Protein AF-A0A1E3B5V4-F1 (afdb_monomer_lite)

pLDDT: mean 70.89, std 19.22, range [33.47, 93.31]

Secondary structure (DSSP, 8-state):
-PPPSEEEEEEEGGGHHHHHHHGGG-TT--EEEEEEEE-SS---HHHHHHHHHHHHHH-TT----EEEETTEEEE--PPPTT--SS----S---S--------------------------------------

Organism: Aspergillus cristatus (NCBI:txid573508)

Structure (mmCIF, N/CA/C/O backbone):
data_AF-A0A1E3B5V4-F1
#
_entry.id   AF-A0A1E3B5V4-F1
#
loop_
_atom_site.group_PDB
_atom_site.id
_atom_site.type_symbol
_atom_site.label_atom_id
_atom_site.label_alt_id
_atom_site.label_comp_id
_atom_site.label_asym_id
_atom_site.label_entity_id
_atom_site.label_seq_id
_atom_site.pdbx_PDB_ins_code
_atom_site.Cartn_x
_atom_site.Cartn_y
_atom_site.Cartn_z
_atom_site.occupancy
_atom_site.B_iso_or_equiv
_atom_site.auth_seq_id
_atom_site.auth_comp_id
_atom_site.auth_asym_id
_atom_site.auth_atom_id
_atom_site.pdbx_PDB_model_num
ATOM 1 N N . MET A 1 1 ? -21.228 -15.851 1.431 1.00 53.47 1 MET A N 1
ATOM 2 C CA . MET A 1 1 ? -20.040 -16.122 0.590 1.00 53.47 1 MET A CA 1
ATOM 3 C C . MET A 1 1 ? -18.805 -15.706 1.380 1.00 53.47 1 MET A C 1
ATOM 5 O O . MET A 1 1 ? -18.907 -14.700 2.075 1.00 53.47 1 MET A O 1
ATOM 9 N N . PRO A 1 2 ? -17.699 -16.468 1.361 1.00 68.69 2 PRO A N 1
ATOM 10 C CA . PRO A 1 2 ? -16.477 -16.079 2.061 1.00 68.69 2 PRO A CA 1
ATOM 11 C C . PRO A 1 2 ? -15.918 -14.792 1.447 1.00 68.69 2 PRO A C 1
ATOM 13 O O . PRO A 1 2 ? -15.828 -14.679 0.226 1.00 68.69 2 PRO A O 1
ATOM 16 N N . GLN A 1 3 ? -15.586 -13.817 2.291 1.00 74.50 3 GLN A N 1
ATOM 17 C CA . GLN A 1 3 ? -14.963 -12.575 1.848 1.00 74.50 3 GLN A CA 1
ATOM 18 C C . GLN A 1 3 ? -13.436 -12.708 1.899 1.00 74.50 3 GLN A C 1
ATOM 20 O O . GLN A 1 3 ? -12.914 -13.232 2.889 1.00 74.50 3 GLN A O 1
ATOM 25 N N . PRO A 1 4 ? -12.709 -12.265 0.860 1.00 78.12 4 PRO A N 1
ATOM 26 C CA . PRO A 1 4 ? -11.256 -12.336 0.852 1.00 78.12 4 PRO A CA 1
ATOM 27 C C . PRO A 1 4 ? -10.679 -11.374 1.896 1.00 78.12 4 PRO A C 1
ATOM 29 O O . PRO A 1 4 ? -10.976 -10.183 1.891 1.00 78.12 4 PRO A O 1
ATOM 32 N N . ARG A 1 5 ? -9.839 -11.901 2.792 1.00 89.88 5 ARG A N 1
ATOM 33 C CA . ARG A 1 5 ? -9.075 -11.097 3.764 1.00 89.8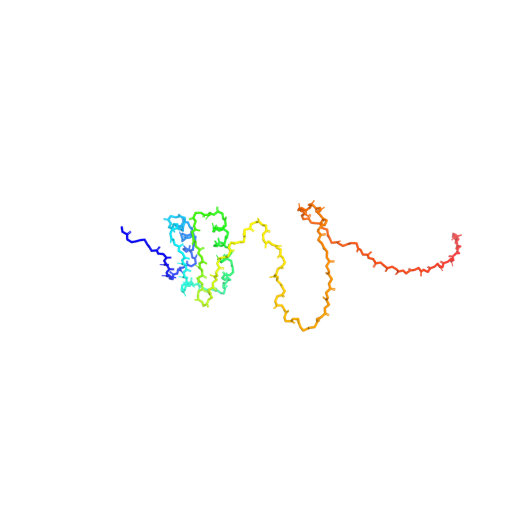8 5 ARG A CA 1
ATOM 34 C C . ARG A 1 5 ? -7.691 -10.724 3.241 1.00 89.88 5 ARG A C 1
ATOM 36 O O . ARG A 1 5 ? -7.068 -9.807 3.763 1.00 89.88 5 ARG A O 1
ATOM 43 N N . GLU A 1 6 ? -7.228 -11.419 2.210 1.00 93.25 6 GLU A N 1
ATOM 44 C CA . GLU A 1 6 ? -5.895 -11.273 1.638 1.00 93.25 6 GLU A CA 1
ATOM 45 C C . GLU A 1 6 ? -6.016 -11.221 0.115 1.00 93.25 6 GLU A C 1
ATOM 47 O O . GLU A 1 6 ? -6.693 -12.057 -0.489 1.00 93.25 6 GLU A O 1
ATOM 52 N N . LEU A 1 7 ? -5.374 -10.232 -0.504 1.00 91.75 7 LEU A N 1
ATOM 53 C CA . LEU A 1 7 ? -5.364 -10.039 -1.950 1.00 91.75 7 LEU A CA 1
ATOM 54 C C . LEU A 1 7 ? -3.921 -9.929 -2.426 1.00 91.75 7 LEU A C 1
ATOM 56 O O . LEU A 1 7 ? -3.216 -8.992 -2.065 1.00 91.75 7 LEU A O 1
ATOM 60 N N . SER A 1 8 ? -3.499 -10.873 -3.264 1.00 93.00 8 SER A N 1
ATOM 61 C CA . SER A 1 8 ? -2.228 -10.803 -3.984 1.00 93.00 8 SER A CA 1
ATOM 62 C C . SER A 1 8 ? -2.490 -10.676 -5.479 1.00 93.00 8 SER A C 1
ATOM 64 O O . SER A 1 8 ? -3.182 -11.521 -6.046 1.00 93.00 8 SER A O 1
ATOM 66 N N . MET A 1 9 ? -1.944 -9.650 -6.129 1.00 92.50 9 MET A N 1
ATOM 67 C CA . MET A 1 9 ? -2.121 -9.455 -7.571 1.00 92.50 9 MET A CA 1
ATOM 68 C C . MET A 1 9 ? -0.946 -8.725 -8.221 1.00 92.50 9 MET A C 1
ATOM 70 O O . MET A 1 9 ? -0.221 -7.978 -7.572 1.00 92.50 9 MET A O 1
ATOM 74 N N . GLY A 1 10 ? -0.781 -8.930 -9.526 1.00 92.19 10 GLY A N 1
ATOM 75 C CA . GLY A 1 10 ? 0.002 -8.032 -10.371 1.00 92.19 10 GLY A CA 1
ATOM 76 C C . GLY A 1 10 ? -0.904 -6.955 -10.962 1.00 92.19 10 GLY A C 1
ATOM 77 O O . GLY A 1 10 ? -2.069 -7.231 -11.252 1.00 92.19 10 GLY A O 1
ATOM 78 N N . ILE A 1 11 ? -0.384 -5.745 -11.145 1.00 90.56 11 ILE A N 1
ATOM 79 C CA . ILE A 1 11 ? -1.147 -4.618 -11.694 1.00 90.56 11 ILE A CA 1
ATOM 80 C C . ILE A 1 11 ? -0.298 -3.813 -12.683 1.00 90.56 11 ILE A C 1
ATOM 82 O O . ILE A 1 11 ? 0.925 -3.745 -12.562 1.00 90.56 11 ILE A O 1
ATOM 86 N N . ASP A 1 12 ? -0.926 -3.222 -13.697 1.00 88.88 12 ASP A N 1
ATOM 87 C CA . ASP A 1 12 ? -0.286 -2.188 -14.514 1.00 88.88 12 ASP A CA 1
ATOM 88 C C . ASP A 1 12 ? -0.345 -0.864 -13.745 1.00 88.88 12 ASP A C 1
ATOM 90 O O . ASP A 1 12 ? -1.347 -0.560 -13.097 1.00 88.88 12 ASP A O 1
ATOM 94 N N . LYS A 1 13 ? 0.706 -0.048 -13.826 1.00 84.62 13 LYS A N 1
ATOM 95 C CA . LYS A 1 13 ? 0.715 1.287 -13.216 1.00 84.62 13 LYS A CA 1
ATOM 96 C C . LYS A 1 13 ? -0.535 2.095 -13.576 1.00 84.62 13 LYS A C 1
ATOM 98 O O . LYS A 1 13 ? -1.103 2.776 -12.724 1.00 84.62 13 LYS A O 1
ATOM 103 N N . ARG A 1 14 ? -0.976 2.009 -14.835 1.00 86.44 14 ARG A N 1
ATOM 104 C CA . ARG A 1 14 ? -2.149 2.745 -15.328 1.00 86.44 14 ARG A CA 1
ATOM 105 C C . ARG A 1 14 ? -3.416 2.382 -14.567 1.00 86.44 14 ARG A C 1
ATOM 107 O O . ARG A 1 14 ? -4.270 3.242 -14.403 1.00 86.44 14 ARG A O 1
ATOM 114 N N . ASP A 1 15 ? -3.493 1.164 -14.042 1.00 89.62 15 ASP A N 1
ATOM 115 C CA . ASP A 1 15 ? -4.673 0.652 -13.354 1.00 89.62 15 ASP A CA 1
ATOM 116 C C . ASP A 1 15 ? -4.614 0.819 -11.831 1.00 89.62 15 ASP A C 1
ATOM 118 O O . ASP A 1 15 ? -5.585 0.511 -11.139 1.00 89.62 15 ASP A O 1
ATOM 122 N N . TRP A 1 16 ? -3.511 1.352 -11.291 1.00 88.00 16 TRP A N 1
ATOM 123 C CA . TRP A 1 16 ? -3.345 1.574 -9.852 1.00 88.00 16 TRP A CA 1
ATOM 124 C C . TRP A 1 16 ? -4.504 2.366 -9.246 1.00 88.00 16 TRP A C 1
ATOM 126 O O . TRP A 1 16 ? -5.074 1.980 -8.227 1.00 88.00 16 TRP A O 1
ATOM 136 N N . HIS A 1 17 ? -4.901 3.447 -9.914 1.00 87.75 17 HIS A N 1
ATOM 137 C CA . HIS A 1 17 ? -5.985 4.302 -9.447 1.00 87.75 17 HIS A CA 1
ATOM 138 C C . HIS A 1 17 ? -7.329 3.556 -9.364 1.00 87.75 17 HIS A C 1
ATOM 140 O O . HIS A 1 17 ? -8.096 3.800 -8.435 1.00 87.75 17 HIS A O 1
ATOM 146 N N . PHE A 1 18 ? -7.599 2.598 -10.259 1.00 91.44 18 PHE A N 1
ATOM 147 C CA . PHE A 1 18 ? -8.807 1.772 -10.182 1.00 91.44 18 PHE A CA 1
ATOM 148 C C . PHE A 1 18 ? -8.788 0.853 -8.963 1.00 91.44 18 PHE A C 1
ATOM 150 O O . PHE A 1 18 ? -9.827 0.646 -8.336 1.00 91.44 18 PHE A O 1
ATOM 157 N N . LEU A 1 19 ? -7.622 0.303 -8.610 1.00 89.56 19 LEU A N 1
ATOM 158 C CA . LEU A 1 19 ? -7.475 -0.473 -7.380 1.00 89.56 19 LEU A CA 1
ATOM 159 C C . LEU A 1 19 ? -7.749 0.408 -6.158 1.00 89.56 19 LEU A C 1
ATOM 161 O O . LEU A 1 19 ? -8.535 0.015 -5.299 1.00 89.56 19 LEU A O 1
ATOM 165 N N . MET A 1 20 ? -7.179 1.616 -6.117 1.00 88.94 20 MET A N 1
ATOM 166 C CA . MET A 1 20 ? -7.397 2.561 -5.016 1.00 88.94 20 MET A CA 1
ATOM 167 C C . MET A 1 20 ? -8.873 2.921 -4.841 1.00 88.94 20 MET A C 1
ATOM 169 O O . MET A 1 20 ? -9.389 2.893 -3.730 1.00 88.94 20 MET A O 1
ATOM 173 N N . GLN A 1 21 ? -9.575 3.184 -5.945 1.00 90.44 21 GLN A N 1
ATOM 174 C CA . GLN A 1 21 ? -11.013 3.460 -5.934 1.00 90.44 21 GLN A CA 1
ATOM 175 C C . GLN A 1 21 ? -11.848 2.261 -5.470 1.00 90.44 21 GLN A C 1
ATOM 177 O O . GLN A 1 21 ? -12.958 2.441 -4.978 1.00 90.44 21 GLN A O 1
ATOM 182 N N . ARG A 1 22 ? -11.344 1.031 -5.633 1.00 89.06 22 ARG A N 1
ATOM 183 C CA . ARG A 1 22 ? -12.066 -0.195 -5.270 1.00 89.06 22 ARG A CA 1
ATOM 184 C C . ARG A 1 22 ? -11.846 -0.648 -3.834 1.00 89.06 22 ARG A C 1
ATOM 186 O O . ARG A 1 22 ? -12.735 -1.291 -3.285 1.00 89.06 22 ARG A O 1
ATOM 193 N N . LEU A 1 23 ? -10.705 -0.318 -3.235 1.00 88.56 23 LEU A N 1
ATOM 194 C CA . LEU A 1 23 ? -10.386 -0.666 -1.848 1.00 88.56 23 LEU A CA 1
ATOM 195 C C . LEU A 1 23 ? -11.479 -0.291 -0.827 1.00 88.56 23 LEU A C 1
ATOM 197 O O . LEU A 1 23 ? -11.801 -1.161 -0.017 1.00 88.56 23 LEU A O 1
ATOM 201 N N . PRO A 1 24 ? -12.122 0.896 -0.880 1.00 88.25 24 PRO A N 1
ATOM 202 C CA . PRO A 1 24 ? -13.222 1.212 0.038 1.00 88.25 24 PRO A CA 1
ATOM 203 C C . PRO A 1 24 ? -14.390 0.220 -0.002 1.00 88.25 24 PRO A C 1
ATOM 205 O O . PRO A 1 24 ? -15.074 0.020 0.995 1.00 88.25 24 PRO A O 1
ATOM 208 N N . TYR A 1 25 ? -14.617 -0.443 -1.137 1.00 89.50 25 TYR A N 1
ATOM 209 C CA . TYR A 1 25 ? -15.704 -1.412 -1.289 1.00 89.50 25 TYR A CA 1
ATOM 210 C C . TYR A 1 25 ? -15.350 -2.812 -0.762 1.00 89.50 25 TYR A C 1
ATOM 212 O O . TYR A 1 25 ? -16.175 -3.723 -0.842 1.00 89.50 25 TYR A O 1
ATOM 220 N N . ILE A 1 26 ? -14.137 -3.005 -0.231 1.00 89.75 26 ILE A N 1
ATOM 221 C CA . ILE A 1 26 ? -13.665 -4.270 0.347 1.00 89.75 26 ILE A CA 1
ATOM 222 C C . ILE A 1 26 ? -13.093 -4.011 1.758 1.00 89.75 26 ILE A C 1
ATOM 224 O O . ILE A 1 26 ? -11.916 -4.275 2.011 1.00 89.75 26 ILE A O 1
ATOM 228 N N . PRO A 1 27 ? -13.907 -3.526 2.715 1.00 87.81 27 PRO A N 1
ATOM 229 C CA . PRO A 1 27 ? -13.425 -3.085 4.034 1.00 87.81 27 PRO A CA 1
ATOM 230 C C . PRO A 1 27 ? -12.812 -4.217 4.877 1.00 87.81 27 PRO A C 1
ATOM 232 O O . PRO A 1 27 ? -12.031 -3.982 5.797 1.00 87.81 27 PRO A O 1
ATOM 235 N N . HIS A 1 28 ? -13.135 -5.471 4.551 1.00 90.00 28 HIS A N 1
ATOM 236 C CA . HIS A 1 28 ? -12.642 -6.657 5.252 1.00 90.00 28 HIS A CA 1
ATOM 237 C C . HIS A 1 28 ? -11.235 -7.099 4.820 1.00 90.00 28 HIS A C 1
ATOM 239 O O . HIS A 1 28 ? -10.700 -8.063 5.381 1.00 90.00 28 HIS A O 1
ATOM 245 N N . LEU A 1 29 ? -10.643 -6.434 3.823 1.00 91.88 29 LEU A N 1
ATOM 246 C CA . LEU A 1 29 ? -9.300 -6.737 3.347 1.00 91.88 29 LEU A CA 1
ATOM 247 C C . LEU A 1 29 ? -8.262 -6.327 4.403 1.00 91.88 29 LEU A C 1
ATOM 249 O O . LEU A 1 29 ? -8.174 -5.168 4.791 1.00 91.88 29 LEU A O 1
ATOM 253 N N . ARG A 1 30 ? -7.461 -7.293 4.860 1.00 91.75 30 ARG A N 1
ATOM 254 C CA . ARG A 1 30 ? -6.429 -7.121 5.896 1.00 91.75 30 ARG A CA 1
ATOM 255 C C . ARG A 1 30 ? -5.020 -7.062 5.322 1.00 91.75 30 ARG A C 1
ATOM 257 O O . ARG A 1 30 ? -4.161 -6.412 5.912 1.00 91.75 30 ARG A O 1
ATOM 264 N N . ALA A 1 31 ? -4.777 -7.732 4.198 1.00 92.62 31 ALA A N 1
ATOM 265 C CA . ALA A 1 31 ? -3.479 -7.736 3.537 1.00 92.62 31 ALA A CA 1
ATOM 266 C C . ALA A 1 31 ? -3.622 -7.515 2.029 1.00 92.62 31 ALA A C 1
ATOM 268 O O . ALA A 1 31 ? -4.386 -8.213 1.357 1.00 92.62 31 ALA A O 1
ATOM 269 N N . LEU A 1 32 ? -2.845 -6.574 1.502 1.00 92.94 32 LEU A N 1
ATOM 270 C CA . LEU A 1 32 ? -2.719 -6.301 0.076 1.00 92.94 32 LEU A CA 1
ATOM 271 C C . LEU A 1 32 ? -1.275 -6.559 -0.339 1.00 92.94 32 LEU A C 1
ATOM 273 O O . LEU A 1 32 ? -0.366 -5.995 0.250 1.00 92.94 32 LEU A O 1
ATOM 277 N N . ASN A 1 33 ? -1.045 -7.379 -1.356 1.00 93.31 33 ASN A N 1
ATOM 278 C CA . ASN A 1 33 ? 0.286 -7.649 -1.882 1.00 93.31 33 ASN A CA 1
ATOM 279 C C . ASN A 1 33 ? 0.315 -7.458 -3.399 1.00 93.31 33 ASN A C 1
ATOM 281 O O . ASN A 1 33 ? -0.347 -8.165 -4.159 1.00 93.31 33 ASN A O 1
ATOM 285 N N . ILE A 1 34 ? 1.121 -6.508 -3.845 1.00 91.94 34 ILE A N 1
ATOM 286 C CA . ILE A 1 34 ? 1.311 -6.187 -5.249 1.00 91.94 34 ILE A CA 1
ATOM 287 C C . ILE A 1 34 ? 2.572 -6.897 -5.727 1.00 91.94 34 ILE A C 1
ATOM 289 O O . ILE A 1 34 ? 3.686 -6.411 -5.535 1.00 91.94 34 ILE A O 1
ATOM 293 N N . THR A 1 35 ? 2.407 -8.072 -6.331 1.00 91.38 35 THR A N 1
ATOM 294 C CA . THR A 1 35 ? 3.530 -8.963 -6.673 1.00 91.38 35 THR A CA 1
ATOM 295 C C . THR A 1 35 ? 4.409 -8.384 -7.776 1.00 91.38 35 THR A C 1
ATOM 297 O O . THR A 1 35 ? 5.635 -8.495 -7.734 1.00 91.38 35 THR A O 1
ATOM 300 N N . ASN A 1 36 ? 3.786 -7.734 -8.757 1.00 87.81 36 ASN A N 1
ATOM 301 C CA . ASN A 1 36 ? 4.465 -7.085 -9.862 1.00 87.81 36 ASN A CA 1
ATOM 302 C C . ASN A 1 36 ? 3.701 -5.833 -10.297 1.00 87.81 36 ASN A C 1
ATOM 304 O O . ASN A 1 36 ? 2.471 -5.828 -10.342 1.00 87.81 36 ASN A O 1
ATOM 308 N N . ILE A 1 37 ? 4.459 -4.801 -10.654 1.00 86.38 37 ILE A N 1
ATOM 309 C CA . ILE A 1 37 ? 3.939 -3.577 -11.258 1.00 86.38 37 ILE A CA 1
ATOM 310 C C . ILE A 1 37 ? 4.600 -3.465 -12.619 1.00 86.38 37 ILE A C 1
ATOM 312 O O . ILE A 1 37 ? 5.814 -3.241 -12.687 1.00 86.38 37 ILE A O 1
ATOM 316 N N . ASN A 1 38 ? 3.814 -3.711 -13.669 1.00 82.25 38 ASN A N 1
ATOM 317 C CA . ASN A 1 38 ? 4.286 -3.643 -15.048 1.00 82.25 38 ASN A CA 1
ATOM 318 C C . ASN A 1 38 ? 4.547 -2.183 -15.402 1.00 82.25 38 ASN A C 1
ATOM 320 O O . ASN A 1 38 ? 3.625 -1.369 -15.420 1.00 82.25 38 ASN A O 1
ATOM 324 N N . GLU A 1 39 ? 5.809 -1.858 -15.668 1.00 71.31 39 GLU A N 1
ATOM 325 C CA . GLU A 1 39 ? 6.223 -0.482 -15.895 1.00 71.31 39 GLU A CA 1
ATOM 326 C C . GLU A 1 39 ? 7.392 -0.386 -16.869 1.00 71.31 39 GLU A C 1
ATOM 328 O O . GLU A 1 39 ? 8.242 -1.274 -16.925 1.00 71.31 39 GLU A O 1
ATOM 333 N N . SER A 1 40 ? 7.425 0.695 -17.654 1.00 64.88 40 SER A N 1
ATOM 334 C CA . SER A 1 40 ? 8.410 0.869 -18.725 1.00 64.88 40 SER A CA 1
ATOM 335 C C . SER A 1 40 ? 9.697 1.588 -18.297 1.00 64.88 40 SER A C 1
ATOM 337 O O . SER A 1 40 ? 10.661 1.550 -19.061 1.00 64.88 40 SER A O 1
ATOM 339 N N . ARG A 1 41 ? 9.764 2.223 -17.110 1.00 64.81 41 ARG A N 1
ATOM 340 C CA . ARG A 1 41 ? 10.965 2.916 -16.580 1.00 64.81 41 ARG A CA 1
ATOM 341 C C . ARG A 1 41 ? 11.018 2.924 -15.047 1.00 64.81 41 ARG A C 1
ATOM 343 O O . ARG A 1 41 ? 9.999 2.704 -14.406 1.00 64.81 41 ARG A O 1
ATOM 350 N N . TYR A 1 42 ? 12.216 3.172 -14.495 1.00 64.06 42 TYR A N 1
ATOM 351 C CA . TYR A 1 42 ? 12.492 3.340 -13.060 1.00 64.06 42 TYR A CA 1
ATOM 352 C C . TYR A 1 42 ? 11.409 4.172 -12.386 1.00 64.06 42 TYR A C 1
ATOM 354 O O . TYR A 1 42 ? 11.208 5.334 -12.730 1.00 64.06 42 TYR A O 1
ATOM 362 N N . TYR A 1 43 ? 10.730 3.552 -11.439 1.00 71.50 43 TYR A N 1
ATOM 363 C CA . TYR A 1 43 ? 9.616 4.153 -10.748 1.00 71.50 43 TYR A CA 1
ATOM 364 C C . TYR A 1 43 ? 9.768 3.967 -9.261 1.00 71.50 43 TYR A C 1
ATOM 366 O O . TYR A 1 43 ? 10.287 2.944 -8.794 1.00 71.50 43 TYR A O 1
ATOM 374 N N . ASP A 1 44 ? 9.325 4.986 -8.545 1.00 78.50 44 ASP A N 1
ATOM 375 C CA . ASP A 1 44 ? 9.415 5.023 -7.112 1.00 78.50 44 ASP A CA 1
ATOM 376 C C . ASP A 1 44 ? 8.167 4.389 -6.495 1.00 78.50 44 ASP A C 1
ATOM 378 O O . ASP A 1 44 ? 7.074 4.950 -6.505 1.00 78.50 44 ASP A O 1
ATOM 382 N N . PHE A 1 45 ? 8.334 3.194 -5.925 1.00 80.81 45 PHE A N 1
ATOM 383 C CA . PHE A 1 45 ? 7.270 2.533 -5.160 1.00 80.81 45 PHE A CA 1
ATOM 384 C C . PHE A 1 45 ? 6.850 3.343 -3.934 1.00 80.81 45 PHE A C 1
ATOM 386 O O . PHE A 1 45 ? 5.769 3.099 -3.402 1.00 80.81 45 PHE A O 1
ATOM 393 N N . THR A 1 46 ? 7.678 4.296 -3.501 1.00 83.19 46 THR A N 1
ATOM 394 C CA . THR A 1 46 ? 7.370 5.203 -2.397 1.00 83.19 46 THR A CA 1
ATOM 395 C C . THR A 1 46 ? 6.129 6.035 -2.704 1.00 83.19 46 THR A C 1
ATOM 397 O O . THR A 1 46 ? 5.250 6.102 -1.854 1.00 83.19 46 THR A O 1
ATOM 400 N N . GLU A 1 47 ? 5.972 6.548 -3.930 1.00 83.94 47 GLU A N 1
ATOM 401 C CA . GLU A 1 47 ? 4.785 7.329 -4.316 1.00 83.94 47 GLU A CA 1
ATOM 402 C C . GLU A 1 47 ? 3.489 6.505 -4.208 1.00 83.94 47 GLU A C 1
ATOM 404 O O . GLU A 1 47 ? 2.474 6.985 -3.709 1.00 83.94 47 GLU A O 1
ATOM 409 N N . LEU A 1 48 ? 3.512 5.230 -4.622 1.00 83.56 48 LEU A N 1
ATOM 410 C CA . LEU A 1 48 ? 2.339 4.350 -4.495 1.00 83.56 48 LEU A CA 1
ATOM 411 C C . LEU A 1 48 ? 2.024 4.017 -3.047 1.00 83.56 48 LEU A C 1
ATOM 413 O O . LEU A 1 48 ? 0.853 3.950 -2.673 1.00 83.56 48 LEU A O 1
ATOM 417 N N . MET A 1 49 ? 3.067 3.783 -2.249 1.00 84.62 49 MET A N 1
ATOM 418 C CA . MET A 1 49 ? 2.909 3.556 -0.820 1.00 84.62 49 MET A CA 1
ATOM 419 C C . MET A 1 49 ? 2.299 4.784 -0.154 1.00 84.62 49 MET A C 1
ATOM 421 O O . MET A 1 49 ? 1.369 4.621 0.626 1.00 84.62 49 MET A O 1
ATOM 425 N N . GLN A 1 50 ? 2.755 5.991 -0.498 1.00 85.81 50 GLN A N 1
ATOM 426 C CA . GLN A 1 50 ? 2.188 7.236 0.020 1.00 85.81 50 GLN A CA 1
ATOM 427 C C . GLN A 1 50 ? 0.711 7.366 -0.340 1.00 85.81 50 GLN A C 1
ATOM 429 O O . GLN A 1 50 ? -0.105 7.510 0.561 1.00 85.81 50 GLN A O 1
ATOM 434 N N . HIS A 1 51 ? 0.339 7.178 -1.610 1.00 87.44 51 HIS A N 1
ATOM 435 C CA . HIS A 1 51 ? -1.073 7.211 -1.999 1.00 87.44 51 HIS A CA 1
ATOM 436 C C . HIS A 1 51 ? -1.921 6.195 -1.227 1.00 87.44 51 HIS A C 1
ATOM 438 O O . HIS A 1 51 ? -3.055 6.487 -0.851 1.00 87.44 51 HIS A O 1
ATOM 444 N N . LEU A 1 52 ? -1.393 4.991 -0.992 1.00 87.50 52 LEU A N 1
ATOM 445 C CA . LEU A 1 52 ? -2.095 3.968 -0.226 1.00 87.50 52 LEU A CA 1
ATOM 446 C C . LEU A 1 52 ? -2.258 4.363 1.239 1.00 87.50 52 LEU A C 1
ATOM 448 O O . LEU A 1 52 ? -3.351 4.213 1.776 1.00 87.50 52 LEU A O 1
ATOM 452 N N . VAL A 1 53 ? -1.205 4.888 1.861 1.00 85.69 53 VAL A N 1
ATOM 453 C CA . VAL A 1 53 ? -1.247 5.391 3.238 1.00 85.69 53 VAL A CA 1
ATOM 454 C C . VAL A 1 53 ? -2.250 6.536 3.362 1.00 85.69 53 VAL A C 1
ATOM 456 O O . VAL A 1 53 ? -3.072 6.502 4.274 1.00 85.69 53 VAL A O 1
ATOM 459 N N . ASP A 1 54 ? -2.258 7.486 2.425 1.00 88.06 54 ASP A N 1
ATOM 460 C CA . ASP A 1 54 ? -3.224 8.590 2.399 1.00 88.06 54 ASP A CA 1
ATOM 461 C C . ASP A 1 54 ? -4.660 8.059 2.306 1.00 88.06 54 ASP A C 1
ATOM 463 O O . ASP A 1 54 ? -5.541 8.471 3.061 1.00 88.06 54 ASP A O 1
ATOM 467 N N . LEU A 1 55 ? -4.892 7.082 1.424 1.00 88.25 55 LEU A N 1
ATOM 468 C CA . LEU A 1 55 ? -6.195 6.447 1.251 1.00 88.25 55 LEU A CA 1
ATOM 469 C C . LEU A 1 55 ? -6.685 5.772 2.541 1.00 88.25 55 LEU A C 1
ATOM 471 O O . LEU A 1 55 ? -7.842 5.949 2.918 1.00 88.25 55 LEU A O 1
ATOM 475 N N . ILE A 1 56 ? -5.819 5.000 3.204 1.00 86.69 56 ILE A N 1
ATOM 476 C CA . ILE A 1 56 ? -6.150 4.306 4.458 1.00 86.69 56 ILE A CA 1
ATOM 477 C C . ILE A 1 56 ? -6.397 5.320 5.579 1.00 86.69 56 ILE A C 1
ATOM 479 O O . ILE A 1 56 ? -7.358 5.184 6.326 1.00 86.69 56 ILE A O 1
ATOM 483 N N . THR A 1 57 ? -5.575 6.369 5.659 1.00 85.69 57 THR A N 1
ATOM 484 C CA . THR A 1 57 ? -5.680 7.407 6.698 1.00 85.69 57 THR A CA 1
ATOM 485 C C . THR A 1 57 ? -7.002 8.169 6.604 1.00 85.69 57 THR A C 1
ATOM 487 O O . THR A 1 57 ? -7.606 8.500 7.621 1.00 85.69 57 THR A O 1
ATOM 490 N N . ILE A 1 58 ? -7.478 8.440 5.385 1.00 87.56 58 ILE A N 1
ATOM 491 C CA . ILE A 1 58 ? -8.737 9.163 5.155 1.00 87.56 58 ILE A CA 1
ATOM 492 C C . ILE A 1 58 ? -9.960 8.242 5.325 1.00 87.56 58 ILE A C 1
ATOM 494 O O . ILE A 1 58 ? -11.060 8.727 5.595 1.00 87.56 58 ILE A O 1
ATOM 498 N N . MET A 1 59 ? -9.797 6.923 5.185 1.00 84.00 59 MET A N 1
ATOM 499 C CA . MET A 1 59 ? -10.892 5.952 5.270 1.00 84.00 59 MET A CA 1
ATOM 500 C C . MET A 1 59 ? -10.685 4.951 6.410 1.00 84.00 59 MET A C 1
ATOM 502 O O . MET A 1 59 ? -10.242 3.825 6.167 1.00 84.00 59 MET A O 1
ATOM 506 N N . PRO A 1 60 ? -11.112 5.303 7.637 1.00 76.25 60 PRO A N 1
ATOM 507 C CA . PRO A 1 60 ? -10.938 4.444 8.810 1.00 76.25 60 PRO A CA 1
ATOM 508 C C . PRO A 1 60 ? -11.737 3.131 8.731 1.00 76.25 60 PRO A C 1
ATOM 510 O O . PRO A 1 60 ? -11.529 2.221 9.526 1.00 76.25 60 PRO A O 1
ATOM 513 N N . GLU A 1 61 ? -12.668 3.004 7.782 1.00 83.81 61 GLU A N 1
ATOM 514 C CA . GLU A 1 61 ? -13.435 1.771 7.576 1.00 83.81 61 GLU A CA 1
ATOM 515 C C . GLU A 1 61 ? -12.607 0.647 6.930 1.00 83.81 61 GLU A C 1
ATOM 517 O O . GLU A 1 61 ? -12.984 -0.527 7.001 1.00 83.81 61 GLU A O 1
ATOM 522 N N . ILE A 1 62 ? -11.474 0.983 6.305 1.00 84.69 62 ILE A N 1
ATOM 523 C CA . ILE A 1 62 ? -10.577 0.008 5.690 1.00 84.69 62 ILE A CA 1
ATOM 524 C C . ILE A 1 62 ? -9.675 -0.594 6.770 1.00 84.69 62 ILE A C 1
ATOM 526 O O . ILE A 1 62 ? -8.832 0.085 7.340 1.00 84.69 62 ILE A O 1
ATOM 530 N N . GLN A 1 63 ? -9.772 -1.905 6.996 1.00 85.19 63 GLN A N 1
ATOM 531 C CA . GLN A 1 63 ? -8.976 -2.605 8.020 1.00 85.19 63 GLN A CA 1
ATOM 532 C C . GLN A 1 63 ? -7.615 -3.107 7.512 1.00 85.19 63 GLN A C 1
ATOM 534 O O . GLN A 1 63 ? -7.101 -4.136 7.973 1.00 85.19 63 GLN A O 1
ATOM 539 N N . LEU A 1 64 ? -7.039 -2.428 6.524 1.00 89.38 64 LEU A N 1
ATOM 540 C CA . LEU A 1 64 ? -5.811 -2.868 5.877 1.00 89.38 64 LEU A CA 1
ATOM 541 C C . LEU A 1 64 ? -4.651 -2.755 6.872 1.00 89.38 64 LEU A C 1
ATOM 543 O O . LEU A 1 64 ? -4.351 -1.684 7.375 1.00 89.38 64 LEU A O 1
ATOM 547 N N . THR A 1 65 ? -4.019 -3.884 7.188 1.00 90.31 65 THR A N 1
ATOM 548 C CA . THR A 1 65 ? -2.960 -3.974 8.208 1.00 90.31 65 THR A CA 1
ATOM 549 C C . THR A 1 65 ? -1.590 -4.214 7.579 1.00 90.31 65 THR A C 1
ATOM 551 O O . THR A 1 65 ? -0.569 -3.803 8.124 1.00 90.31 65 THR A O 1
ATOM 554 N N . TYR A 1 66 ? -1.556 -4.881 6.423 1.00 91.88 66 TYR A N 1
ATOM 555 C CA . TYR A 1 66 ? -0.321 -5.245 5.736 1.00 91.88 66 TYR A CA 1
ATOM 556 C C . TYR A 1 66 ? -0.360 -4.855 4.266 1.00 91.88 66 TYR A C 1
ATOM 558 O O . TYR A 1 66 ? -1.351 -5.088 3.569 1.00 91.88 66 TYR A O 1
ATOM 566 N N . VAL A 1 67 ? 0.761 -4.321 3.790 1.00 91.19 67 VAL A N 1
ATOM 567 C CA . VAL A 1 67 ? 0.950 -3.928 2.397 1.00 91.19 67 VAL A CA 1
ATOM 568 C C . VAL A 1 67 ? 2.279 -4.466 1.892 1.00 91.19 67 VAL A C 1
ATOM 570 O O . VAL A 1 67 ? 3.344 -4.070 2.356 1.00 91.19 67 VAL A O 1
ATOM 573 N N . GLY A 1 68 ? 2.222 -5.360 0.916 1.00 90.88 68 GLY A N 1
ATOM 574 C CA . GLY A 1 68 ? 3.358 -5.812 0.129 1.00 90.88 68 GLY A CA 1
ATOM 575 C C . GLY A 1 68 ? 3.415 -5.082 -1.206 1.00 90.88 68 GLY A C 1
ATOM 576 O O . GLY A 1 68 ? 2.411 -4.998 -1.908 1.00 90.88 68 GLY A O 1
ATOM 577 N N . ILE A 1 69 ? 4.591 -4.593 -1.590 1.00 88.19 69 ILE A N 1
ATOM 578 C CA . ILE A 1 69 ? 4.884 -4.167 -2.960 1.00 88.19 69 ILE A CA 1
ATOM 579 C C . ILE A 1 69 ? 6.205 -4.806 -3.391 1.00 88.19 69 ILE A C 1
ATOM 581 O O . ILE A 1 69 ? 7.282 -4.530 -2.852 1.00 88.19 69 ILE A O 1
ATOM 585 N N . ARG A 1 70 ? 6.128 -5.664 -4.411 1.00 86.31 70 ARG A N 1
ATOM 586 C CA . ARG A 1 70 ? 7.229 -6.471 -4.949 1.00 86.31 70 ARG A CA 1
ATOM 587 C C . ARG A 1 70 ? 7.905 -7.320 -3.867 1.00 86.31 70 ARG A C 1
ATOM 589 O O . ARG A 1 70 ? 7.391 -8.361 -3.485 1.00 86.31 70 ARG A O 1
ATOM 596 N N . LYS A 1 71 ? 9.092 -6.899 -3.417 1.00 85.69 71 LYS A N 1
ATOM 597 C CA . LYS A 1 71 ? 9.925 -7.606 -2.428 1.00 85.69 71 LYS A CA 1
ATOM 598 C C . LYS A 1 71 ? 9.890 -6.952 -1.046 1.00 85.69 71 LYS A C 1
ATOM 600 O O . LYS A 1 71 ? 10.611 -7.397 -0.159 1.00 85.69 71 LYS A O 1
ATOM 605 N N . LYS A 1 72 ? 9.127 -5.870 -0.882 1.00 87.44 72 LYS A N 1
ATOM 606 C CA . LYS A 1 72 ? 9.011 -5.137 0.378 1.00 87.44 72 LYS A CA 1
ATOM 607 C C . LYS A 1 72 ? 7.618 -5.348 0.952 1.00 87.44 72 LYS A C 1
ATOM 609 O O . LYS A 1 72 ? 6.645 -5.313 0.205 1.00 87.44 72 LYS A O 1
ATOM 614 N N . CYS A 1 73 ? 7.545 -5.533 2.262 1.00 89.69 73 CYS A N 1
ATOM 615 C CA . CYS A 1 73 ? 6.299 -5.641 3.006 1.00 89.69 73 CYS A CA 1
ATOM 616 C C . CYS A 1 73 ? 6.335 -4.664 4.173 1.00 89.69 73 CYS A C 1
ATOM 618 O O . CYS A 1 73 ? 7.361 -4.518 4.835 1.00 89.69 73 CYS A O 1
ATOM 620 N N . TYR A 1 74 ? 5.204 -4.022 4.406 1.00 88.69 74 TYR A N 1
ATOM 621 C CA . TYR A 1 74 ? 5.010 -2.987 5.399 1.00 88.69 74 TYR A CA 1
ATOM 622 C C . TYR A 1 74 ? 3.803 -3.345 6.253 1.00 88.69 74 TYR A C 1
ATOM 624 O O . TYR A 1 74 ? 2.819 -3.902 5.757 1.00 88.69 74 TYR A O 1
ATOM 632 N N . GLN A 1 75 ? 3.891 -3.019 7.536 1.00 89.88 75 GLN A N 1
ATOM 633 C CA . GLN A 1 75 ? 2.773 -3.084 8.459 1.00 89.88 75 GLN A CA 1
ATOM 634 C C . GLN A 1 75 ? 2.296 -1.663 8.731 1.00 89.88 75 GLN A C 1
ATOM 636 O O . GLN A 1 75 ? 3.106 -0.776 8.996 1.00 89.88 75 GLN A O 1
ATOM 641 N N . ILE A 1 76 ? 0.987 -1.463 8.657 1.00 87.81 76 ILE A N 1
ATOM 642 C CA . ILE A 1 76 ? 0.344 -0.221 9.065 1.00 87.81 76 ILE A CA 1
ATOM 643 C C . ILE A 1 76 ? 0.120 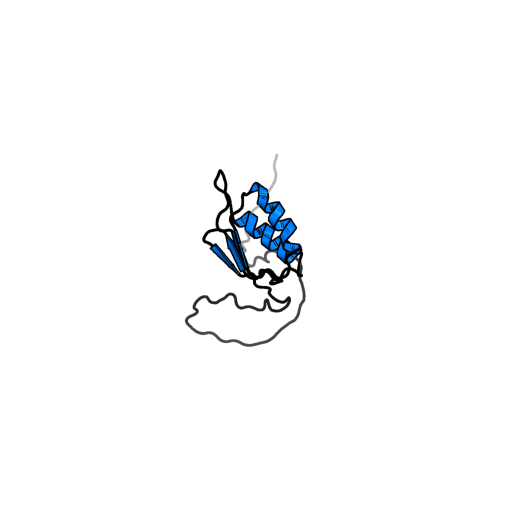-0.320 10.570 1.00 87.81 76 ILE A C 1
ATOM 645 O O . ILE A 1 76 ? -0.465 -1.292 11.056 1.00 87.81 76 ILE A O 1
ATOM 649 N N . VAL A 1 77 ? 0.643 0.659 11.299 1.00 84.62 77 VAL A N 1
ATOM 650 C CA . VAL A 1 77 ? 0.527 0.755 12.753 1.00 84.62 77 VAL A CA 1
ATOM 651 C C . VAL A 1 77 ? -0.220 2.044 13.055 1.00 84.62 77 VAL A C 1
ATOM 653 O O . VAL A 1 77 ? 0.258 3.127 12.729 1.00 84.62 77 VAL A O 1
ATOM 656 N N . GLU A 1 78 ? -1.404 1.917 13.642 1.00 77.00 78 GLU A N 1
ATOM 657 C CA . GLU A 1 78 ? -2.158 3.053 14.162 1.00 77.00 78 GLU A CA 1
ATOM 658 C C . GLU A 1 78 ? -1.623 3.375 15.556 1.00 77.00 78 GLU A C 1
ATOM 660 O O . GLU A 1 78 ? -1.627 2.519 16.440 1.00 77.00 78 GLU A O 1
ATOM 665 N N . ILE A 1 79 ? -1.129 4.596 15.739 1.00 77.81 79 ILE A N 1
ATOM 666 C CA . ILE A 1 79 ? -0.688 5.085 17.044 1.00 77.81 79 ILE A CA 1
ATOM 667 C C . ILE A 1 79 ? -1.863 5.881 17.614 1.00 77.81 79 ILE A C 1
ATOM 669 O O . ILE A 1 79 ? -2.274 6.864 16.987 1.00 77.81 79 ILE A O 1
ATOM 673 N N . PRO A 1 80 ? -2.450 5.474 18.751 1.00 72.56 80 PRO A N 1
ATOM 674 C CA . PRO A 1 80 ? -3.530 6.238 19.350 1.00 72.56 80 PRO A CA 1
ATOM 675 C C . PRO A 1 80 ? -3.004 7.622 19.744 1.00 72.56 80 PRO A C 1
ATOM 677 O O . PRO A 1 80 ? -1.922 7.766 20.318 1.00 72.56 80 PRO A O 1
ATOM 680 N N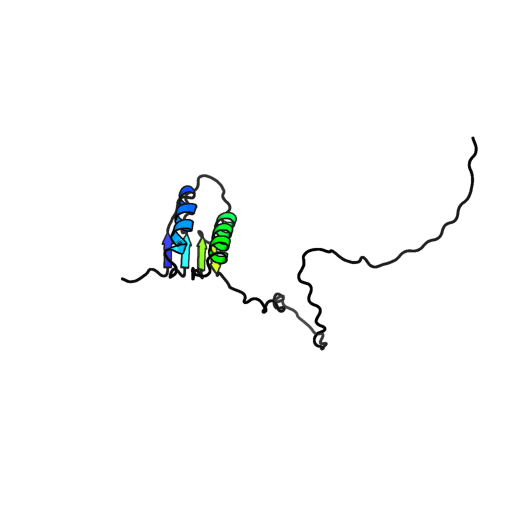 . TYR A 1 81 ? -3.770 8.660 19.406 1.00 62.66 81 TYR A N 1
ATOM 681 C CA . TYR A 1 81 ? -3.431 10.041 19.738 1.00 62.66 81 TYR A CA 1
ATOM 682 C C . TYR A 1 81 ? -3.267 10.181 21.259 1.00 62.66 81 TYR A C 1
ATOM 684 O O . TYR A 1 81 ? -4.253 10.152 21.993 1.00 62.66 81 TYR A O 1
ATOM 692 N N . GLY A 1 82 ? -2.021 10.311 21.718 1.00 62.41 82 GLY A N 1
ATOM 693 C CA . GLY A 1 82 ? -1.672 10.428 23.137 1.00 62.41 82 GLY A CA 1
ATOM 694 C C . GLY A 1 82 ? -0.535 9.517 23.605 1.00 62.41 82 GLY A C 1
ATOM 695 O O . GLY A 1 82 ? 0.037 9.802 24.644 1.00 62.41 82 GLY A O 1
ATOM 696 N N . GLU A 1 83 ? -0.157 8.485 22.842 1.00 53.88 83 GLU A N 1
ATOM 697 C CA . GLU A 1 83 ? 0.941 7.563 23.208 1.00 53.88 83 GLU A CA 1
ATOM 698 C C . GLU A 1 83 ? 2.272 7.886 22.507 1.00 53.88 83 GLU A C 1
ATOM 700 O O . GLU A 1 83 ? 3.198 7.080 22.487 1.00 53.88 83 GLU A O 1
ATOM 705 N N . CYS A 1 84 ? 2.414 9.097 21.965 1.00 54.56 84 CYS A N 1
ATOM 706 C CA . CYS A 1 84 ? 3.698 9.622 21.495 1.00 54.56 84 CYS A CA 1
ATOM 707 C C . CYS A 1 84 ? 4.593 10.042 22.680 1.00 54.56 84 CYS A C 1
ATOM 709 O O . CYS A 1 84 ? 5.207 11.105 22.643 1.00 54.56 84 CYS A O 1
ATOM 711 N N . GLU A 1 85 ? 4.632 9.263 23.758 1.00 52.56 85 GLU A N 1
ATOM 712 C CA . GLU A 1 85 ? 5.553 9.475 24.870 1.00 52.56 85 GLU A CA 1
ATOM 713 C C . GLU A 1 85 ? 6.746 8.535 24.684 1.00 52.56 85 GLU A C 1
ATOM 715 O O . GLU A 1 85 ? 6.704 7.363 25.034 1.00 52.56 85 GLU A O 1
ATOM 720 N N . GLY A 1 86 ? 7.786 9.082 24.049 1.00 55.19 86 GLY A N 1
ATOM 721 C CA . GLY A 1 86 ? 9.188 8.696 24.207 1.00 55.19 86 GLY A CA 1
ATOM 722 C C . GLY A 1 86 ? 9.515 7.208 24.329 1.00 55.19 86 GLY A C 1
ATOM 723 O O . GLY A 1 86 ? 9.866 6.758 25.409 1.00 55.19 86 GLY A O 1
ATOM 724 N N . ASP A 1 87 ? 9.540 6.477 23.215 1.00 49.44 87 ASP A N 1
ATOM 725 C CA . ASP A 1 87 ? 10.417 5.303 23.096 1.00 49.44 87 ASP A CA 1
ATOM 726 C C . ASP A 1 87 ? 10.839 5.108 21.634 1.00 49.44 87 ASP A C 1
ATOM 728 O O . ASP A 1 87 ? 10.462 4.164 20.944 1.00 49.44 87 ASP A O 1
ATOM 732 N N . SER A 1 88 ? 11.602 6.070 21.115 1.00 54.75 88 SER A N 1
ATOM 733 C CA . SER A 1 88 ? 12.398 5.863 19.902 1.00 54.75 88 SER A CA 1
ATOM 734 C C . SER A 1 88 ? 13.883 6.003 20.219 1.00 54.75 88 SER A C 1
ATOM 736 O O . SER A 1 88 ? 14.626 6.560 19.424 1.00 54.75 88 SER A O 1
ATOM 738 N N . ASP A 1 89 ? 14.314 5.451 21.353 1.00 45.53 89 ASP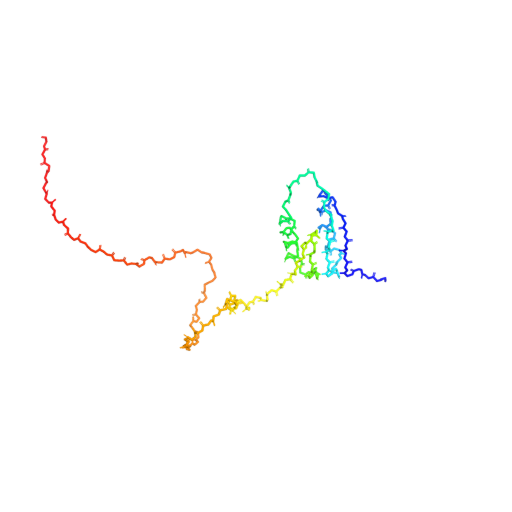 A N 1
ATOM 739 C CA . ASP A 1 89 ? 15.726 5.262 21.685 1.00 45.53 89 ASP A CA 1
ATOM 740 C C . ASP A 1 89 ? 15.972 3.816 22.126 1.00 45.53 89 ASP A C 1
ATOM 742 O O . ASP A 1 89 ? 16.476 3.528 23.205 1.00 45.53 89 ASP A O 1
ATOM 746 N N . ARG A 1 90 ? 15.705 2.858 21.228 1.00 48.31 90 ARG A N 1
ATOM 747 C CA . ARG A 1 90 ? 16.411 1.564 21.266 1.00 48.31 90 ARG A CA 1
ATOM 748 C C . ARG A 1 90 ? 17.731 1.645 20.498 1.00 48.31 90 ARG A C 1
ATOM 750 O O . ARG A 1 90 ? 18.059 0.770 19.697 1.00 48.31 90 ARG A O 1
ATOM 757 N N . ALA A 1 91 ? 18.490 2.706 20.759 1.00 45.75 91 ALA A N 1
ATOM 758 C CA . ALA A 1 91 ? 19.931 2.703 20.585 1.00 45.75 91 ALA A CA 1
ATOM 759 C C . ALA A 1 91 ? 20.536 2.117 21.866 1.00 45.75 91 ALA A C 1
ATOM 761 O O . ALA A 1 91 ? 20.263 2.576 22.969 1.00 45.75 91 ALA A O 1
ATOM 762 N N . THR A 1 92 ? 21.305 1.045 21.713 1.00 50.12 92 THR A N 1
ATOM 763 C CA . THR A 1 92 ? 22.066 0.365 22.763 1.00 50.12 92 THR A CA 1
ATOM 764 C C . THR A 1 92 ? 22.787 1.374 23.666 1.00 50.12 92 THR A C 1
ATOM 766 O O . THR A 1 92 ? 23.787 1.950 23.247 1.00 50.12 92 THR A O 1
ATOM 769 N N . ALA A 1 93 ? 22.297 1.587 24.888 1.00 38.34 93 ALA A N 1
ATOM 770 C CA . ALA A 1 93 ? 22.959 2.425 25.882 1.00 38.34 93 ALA A CA 1
ATOM 771 C C . ALA A 1 93 ? 23.575 1.539 26.969 1.00 38.34 93 ALA A C 1
ATOM 773 O O . ALA A 1 93 ? 22.910 1.033 27.872 1.00 38.34 93 ALA A O 1
ATOM 774 N N . ASN A 1 94 ? 24.875 1.319 26.833 1.00 46.91 94 ASN A N 1
ATOM 775 C CA . ASN A 1 94 ? 25.762 1.009 27.939 1.00 46.91 94 ASN A CA 1
ATOM 776 C C . ASN A 1 94 ? 25.933 2.263 28.816 1.00 46.91 94 ASN A C 1
ATOM 778 O O . ASN A 1 94 ? 26.293 3.318 28.306 1.00 46.91 94 ASN A O 1
ATOM 782 N N . GLU A 1 95 ? 25.719 2.051 30.118 1.00 43.22 95 GLU A N 1
ATOM 783 C CA . GLU A 1 95 ? 26.124 2.850 31.290 1.00 43.22 95 GLU A CA 1
ATOM 784 C C . GLU A 1 95 ? 25.374 4.169 31.597 1.00 43.22 95 GLU A C 1
ATOM 786 O O . GLU A 1 95 ? 25.586 5.205 30.983 1.00 43.22 95 GLU A O 1
ATOM 791 N N . ASP A 1 96 ? 24.516 4.060 32.627 1.00 46.50 96 ASP A N 1
ATOM 792 C CA . ASP A 1 96 ? 24.517 4.855 33.875 1.00 46.50 96 ASP A CA 1
ATOM 793 C C . ASP A 1 96 ? 24.390 6.386 33.774 1.00 46.50 96 ASP A C 1
ATOM 795 O O . ASP A 1 96 ? 25.399 7.024 33.525 1.00 46.50 96 ASP A O 1
ATOM 799 N N . ILE A 1 97 ? 23.187 6.949 34.035 1.00 45.31 97 ILE A N 1
ATOM 800 C CA . ILE A 1 97 ? 22.904 8.061 34.992 1.00 45.31 97 ILE A CA 1
ATOM 801 C C . ILE A 1 97 ? 21.382 8.082 35.317 1.00 45.31 97 ILE A C 1
ATOM 803 O O . ILE A 1 97 ? 20.573 8.087 34.387 1.00 45.31 97 ILE A O 1
ATOM 807 N N . PRO A 1 98 ? 20.946 8.157 36.596 1.00 50.66 98 PRO A N 1
ATOM 808 C CA . PRO A 1 98 ? 19.546 8.361 36.978 1.00 50.66 98 PRO A CA 1
ATOM 809 C C . PRO A 1 98 ? 19.261 9.821 37.380 1.00 50.66 98 PRO A C 1
ATOM 811 O O . PRO A 1 98 ? 20.025 10.390 38.155 1.00 50.66 98 PRO A O 1
ATOM 814 N N . VAL A 1 99 ? 18.120 10.403 36.984 1.00 38.44 99 VAL A N 1
ATOM 815 C CA . VAL A 1 99 ? 17.437 11.409 37.826 1.00 38.44 99 VAL A CA 1
ATOM 816 C C . VAL A 1 99 ? 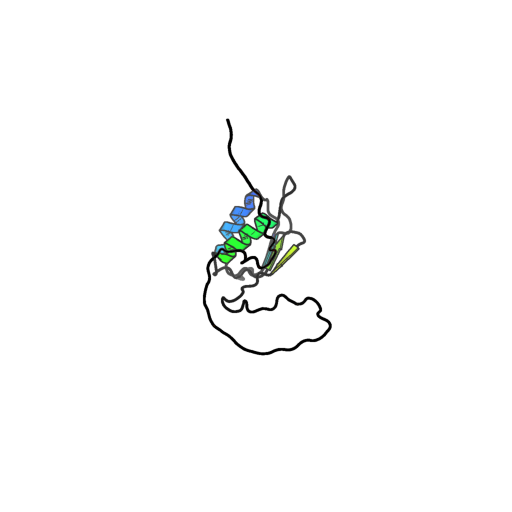15.952 11.567 37.476 1.00 38.44 99 VAL A C 1
ATOM 818 O O . VAL A 1 99 ? 15.550 11.588 36.316 1.00 38.44 99 VAL A O 1
ATOM 821 N N . SER A 1 100 ? 15.160 11.645 38.539 1.00 46.62 100 SER A N 1
ATOM 822 C CA . SER A 1 100 ? 13.706 11.778 38.625 1.00 46.62 100 SER A CA 1
ATOM 823 C C . SER A 1 100 ? 13.236 13.239 38.524 1.00 46.62 100 SER A C 1
ATOM 825 O O . SER A 1 100 ? 13.894 14.095 39.099 1.00 46.62 100 SER A O 1
ATOM 827 N N . GLU A 1 101 ? 12.073 13.508 37.908 1.00 36.25 101 GLU A N 1
ATOM 828 C CA . GLU A 1 101 ? 10.878 14.178 38.499 1.00 36.25 101 GLU A CA 1
ATOM 829 C C . GLU A 1 101 ? 9.796 14.516 37.428 1.00 36.25 101 GLU A C 1
ATOM 831 O O . GLU A 1 101 ? 10.146 14.704 36.263 1.00 36.25 101 GLU A O 1
ATOM 836 N N . PRO A 1 102 ? 8.482 14.558 37.774 1.00 41.81 102 PRO A N 1
ATOM 837 C CA . PRO A 1 102 ? 7.363 14.640 36.820 1.00 41.81 102 PRO A CA 1
ATOM 838 C C . PRO A 1 102 ? 6.717 16.062 36.761 1.00 41.81 102 PRO A C 1
ATOM 840 O O . PRO A 1 102 ? 7.222 16.995 37.381 1.00 41.81 102 PRO A O 1
ATOM 843 N N . PRO A 1 103 ? 5.638 16.290 35.980 1.00 49.69 103 PRO A N 1
ATOM 844 C CA . PRO A 1 103 ? 5.626 17.157 34.806 1.00 49.69 103 PRO A CA 1
ATOM 845 C C . PRO A 1 103 ? 5.127 18.593 35.075 1.00 49.69 103 PRO A C 1
ATOM 847 O O . PRO A 1 103 ? 4.154 18.814 35.798 1.00 49.69 103 PRO A O 1
ATOM 850 N N . ALA A 1 104 ? 5.704 19.576 34.381 1.00 37.88 104 ALA A N 1
ATOM 851 C CA . ALA A 1 104 ? 5.083 20.887 34.203 1.00 37.88 104 ALA A CA 1
ATOM 852 C C . ALA A 1 104 ? 4.402 20.935 32.830 1.00 37.88 104 ALA A C 1
ATOM 854 O O . ALA A 1 104 ? 5.040 21.095 31.793 1.00 37.88 104 ALA A O 1
ATOM 855 N N . ASN A 1 105 ? 3.082 20.760 32.851 1.00 56.12 105 ASN A N 1
ATOM 856 C CA . ASN A 1 105 ? 2.176 21.034 31.745 1.00 56.12 105 ASN A CA 1
ATOM 857 C C . ASN A 1 105 ? 2.441 22.432 31.164 1.00 56.12 105 ASN A C 1
ATOM 859 O O . ASN A 1 105 ? 2.316 23.423 31.881 1.00 56.12 105 ASN A O 1
ATOM 863 N N . ASN A 1 106 ? 2.713 22.513 29.863 1.00 41.09 106 ASN A N 1
ATOM 864 C CA . ASN A 1 106 ? 2.301 23.671 29.085 1.00 41.09 106 ASN A CA 1
ATOM 865 C C . ASN A 1 106 ? 2.028 23.237 27.645 1.00 41.09 106 ASN A C 1
ATOM 867 O O . ASN A 1 106 ? 2.939 23.007 26.851 1.00 41.09 106 ASN A O 1
ATOM 871 N N . GLY A 1 107 ? 0.743 23.085 27.329 1.00 48.16 107 GLY A N 1
ATOM 872 C CA . GLY A 1 107 ? 0.289 22.828 25.974 1.00 48.16 107 GLY A CA 1
ATOM 873 C C . GLY A 1 107 ? 0.732 23.935 25.022 1.00 48.16 107 GLY A C 1
ATOM 874 O O . GLY A 1 107 ? 0.387 25.092 25.228 1.00 48.16 107 GLY A O 1
ATOM 875 N N . ILE A 1 108 ? 1.439 23.545 23.964 1.00 40.12 108 ILE A N 1
ATOM 876 C CA . ILE A 1 108 ? 1.573 24.260 22.694 1.00 40.12 108 ILE A CA 1
ATOM 877 C C . ILE A 1 108 ? 1.747 23.172 21.624 1.00 40.12 108 ILE A C 1
ATOM 879 O O . ILE A 1 108 ? 2.785 22.527 21.527 1.00 40.12 108 ILE A O 1
ATOM 883 N N . TRP A 1 109 ? 0.699 22.947 20.831 1.00 41.22 109 TRP A N 1
ATOM 884 C CA . TRP A 1 109 ? 0.813 22.316 19.518 1.00 41.22 109 TRP A CA 1
ATOM 885 C C . TRP A 1 109 ? 0.725 23.441 18.495 1.00 41.22 109 TRP A C 1
ATOM 887 O O . TRP A 1 109 ? -0.312 24.090 18.371 1.00 41.22 109 TRP A O 1
ATOM 897 N N . GLY A 1 110 ? 1.813 23.699 17.782 1.00 33.47 110 GLY A N 1
ATOM 898 C CA . GLY A 1 110 ? 1.834 24.704 16.730 1.00 33.47 110 GLY A CA 1
ATOM 899 C C . GLY A 1 110 ? 3.216 24.796 16.116 1.00 33.47 110 GLY A C 1
ATOM 900 O O . GLY A 1 110 ? 4.186 25.095 16.800 1.00 33.47 110 GLY A O 1
ATOM 901 N N . TRP A 1 111 ? 3.300 24.488 14.828 1.00 44.31 111 TRP A N 1
ATOM 902 C CA . TRP A 1 111 ? 4.496 24.635 14.014 1.00 44.31 111 TRP A CA 1
ATOM 903 C C . TRP A 1 111 ? 5.214 25.977 14.218 1.00 44.31 111 TRP A C 1
ATOM 905 O O . TRP A 1 111 ? 4.589 27.033 14.178 1.00 44.31 111 TRP A O 1
ATOM 915 N N . GLY A 1 112 ? 6.545 25.908 14.297 1.00 47.88 112 GLY A N 1
ATOM 916 C CA . GLY A 1 112 ? 7.441 27.029 14.023 1.00 47.88 112 GLY A CA 1
ATOM 917 C C . GLY A 1 112 ? 8.107 27.648 15.249 1.00 47.88 112 GLY A C 1
ATOM 918 O O . GLY A 1 112 ? 7.542 28.531 15.882 1.00 47.88 112 GLY A O 1
ATOM 919 N N . SER A 1 113 ? 9.358 27.252 15.504 1.00 44.31 113 SER A N 1
ATOM 920 C CA . SER A 1 113 ? 10.498 28.163 15.739 1.00 44.31 113 SER A CA 1
ATOM 921 C C . SER A 1 113 ? 11.777 27.357 16.002 1.00 44.31 113 SER A C 1
ATOM 923 O O . SER A 1 113 ? 11.779 26.535 16.918 1.00 44.31 113 SER A O 1
ATOM 925 N N . PRO A 1 114 ? 12.884 27.583 15.271 1.00 45.47 114 PRO A N 1
ATOM 926 C CA . PRO A 1 114 ? 14.195 27.153 15.725 1.00 45.47 114 PRO A CA 1
ATOM 927 C C . PRO A 1 114 ? 14.816 28.213 16.652 1.00 45.47 114 PRO A C 1
ATOM 929 O O . PRO A 1 114 ? 15.095 29.325 16.219 1.00 45.47 114 PRO A O 1
ATOM 932 N N . VAL A 1 115 ? 15.043 27.774 17.896 1.00 56.06 115 VAL A N 1
ATOM 933 C CA . VAL A 1 115 ? 16.166 28.031 18.832 1.00 56.06 115 VAL A CA 1
ATOM 934 C C . VAL A 1 115 ? 16.538 29.470 19.256 1.00 56.06 115 VAL A C 1
ATOM 936 O O . VAL A 1 115 ? 16.921 30.277 18.411 1.00 56.06 115 VAL A O 1
ATOM 939 N N . PRO A 1 116 ? 16.596 29.774 20.576 1.00 46.25 116 PRO A N 1
ATOM 940 C CA . PRO A 1 116 ? 17.431 30.863 21.073 1.00 46.25 116 PRO A CA 1
ATOM 941 C C . PRO A 1 116 ? 18.903 30.422 21.005 1.00 46.25 116 PRO A C 1
ATOM 943 O O . PRO A 1 116 ? 19.272 29.373 21.527 1.00 46.25 116 PRO A O 1
ATOM 946 N N . GLY A 1 117 ? 19.729 31.192 20.297 1.00 43.59 117 GLY A N 1
ATOM 947 C CA . GLY A 1 117 ? 21.177 31.008 20.283 1.00 43.59 117 GLY A CA 1
ATOM 948 C C . GLY A 1 117 ? 21.798 31.673 21.506 1.00 43.59 117 GLY A C 1
ATOM 949 O O . GLY A 1 117 ? 21.737 32.894 21.630 1.00 43.59 117 GLY A O 1
ATOM 950 N N . ASP A 1 118 ? 22.390 30.871 22.384 1.00 52.41 118 ASP A N 1
ATOM 951 C CA . ASP A 1 118 ? 23.219 31.344 23.486 1.00 52.41 118 ASP A CA 1
ATOM 952 C C . ASP A 1 118 ? 24.684 31.524 23.039 1.00 52.41 118 ASP A C 1
ATOM 954 O O . ASP A 1 118 ? 25.284 30.626 22.445 1.00 52.41 118 ASP A O 1
ATOM 958 N N . ASN A 1 119 ? 25.246 32.665 23.453 1.00 51.34 119 ASN A N 1
ATOM 959 C CA . ASN A 1 119 ? 26.577 32.827 24.056 1.00 51.34 119 ASN A CA 1
ATOM 960 C C . ASN A 1 119 ? 27.714 33.565 23.296 1.00 51.34 119 ASN A C 1
ATOM 962 O O . ASN A 1 119 ? 28.318 33.053 22.361 1.00 51.34 119 ASN A O 1
ATOM 966 N N . GLU A 1 120 ? 28.050 34.721 23.892 1.00 51.56 120 GLU A N 1
ATOM 967 C CA . GLU A 1 120 ? 29.376 35.284 24.236 1.00 51.56 120 GLU A CA 1
ATOM 968 C C . GLU A 1 120 ? 30.363 35.857 23.205 1.00 51.56 120 GLU A C 1
ATOM 970 O O . GLU A 1 120 ? 30.781 35.221 22.244 1.00 51.56 120 GLU A O 1
ATOM 975 N N . GLY A 1 121 ? 30.871 37.050 23.556 1.00 46.84 121 GLY A N 1
ATOM 976 C CA . GLY A 1 121 ? 32.158 37.576 23.098 1.00 46.84 121 GLY A CA 1
ATOM 977 C C . GLY A 1 121 ? 32.200 39.103 23.061 1.00 46.84 121 GLY A C 1
ATOM 978 O O . GLY A 1 121 ? 31.877 39.694 22.037 1.00 46.84 121 GLY A O 1
ATOM 979 N N . GLY A 1 122 ? 32.576 39.751 24.167 1.00 53.72 122 GLY A N 1
ATOM 980 C CA . GLY A 1 122 ? 32.864 41.189 24.186 1.00 53.72 122 GLY A CA 1
ATOM 981 C C . GLY A 1 122 ? 34.256 41.513 23.640 1.00 53.72 122 GLY A C 1
ATOM 982 O O . GLY A 1 122 ? 35.155 40.685 23.764 1.00 53.72 122 GLY A O 1
ATOM 983 N N . HIS A 1 123 ? 34.422 42.719 23.087 1.00 59.66 123 HIS A N 1
ATOM 984 C CA . HIS A 1 123 ? 35.680 43.481 23.074 1.00 59.66 123 HIS A CA 1
ATOM 985 C C . HIS A 1 123 ? 35.392 44.930 22.633 1.00 59.66 123 HIS A C 1
ATOM 987 O O . HIS A 1 123 ? 34.950 45.154 21.507 1.00 59.66 123 HIS A O 1
ATOM 993 N N . ASP A 1 124 ? 35.585 45.890 23.540 1.00 58.75 124 ASP A N 1
ATOM 994 C CA . ASP A 1 124 ? 35.560 47.334 23.270 1.00 58.75 124 ASP A CA 1
ATOM 995 C C . ASP A 1 124 ? 36.848 47.744 22.546 1.00 58.75 124 ASP A C 1
ATOM 997 O O . ASP A 1 124 ? 37.918 47.543 23.115 1.00 58.75 124 ASP A O 1
ATOM 1001 N N . GLU A 1 125 ? 36.766 48.386 21.374 1.00 59.50 125 GLU A N 1
ATOM 1002 C CA . GLU A 1 125 ? 37.844 49.257 20.875 1.00 59.50 125 GLU A CA 1
ATOM 1003 C C . GLU A 1 125 ? 37.266 50.553 20.279 1.00 59.50 125 GLU A C 1
ATOM 1005 O O . GLU A 1 125 ? 36.577 50.574 19.259 1.00 59.50 125 GLU A O 1
ATOM 1010 N N . ASP A 1 126 ? 37.534 51.616 21.033 1.00 62.28 126 ASP A N 1
ATOM 1011 C CA . ASP A 1 126 ? 37.531 53.038 20.710 1.00 62.28 126 ASP A CA 1
ATOM 1012 C C . ASP A 1 126 ? 38.532 53.339 19.582 1.00 62.28 126 ASP A C 1
ATOM 1014 O O . ASP A 1 126 ? 39.668 52.885 19.666 1.00 62.28 126 ASP A O 1
ATOM 1018 N N . ASP A 1 127 ? 38.129 54.100 18.557 1.00 60.28 127 ASP A N 1
ATOM 1019 C CA . ASP A 1 127 ? 39.039 55.011 17.844 1.00 60.28 127 ASP A CA 1
ATOM 1020 C C . ASP A 1 127 ? 38.277 55.965 16.895 1.00 60.28 127 ASP A C 1
ATOM 1022 O O . ASP A 1 127 ? 37.850 55.621 15.793 1.00 60.28 127 ASP A O 1
ATOM 1026 N N . GLY A 1 128 ? 38.087 57.197 17.371 1.00 53.31 128 GLY A N 1
ATOM 1027 C CA . GLY A 1 128 ? 38.761 58.365 16.793 1.00 53.31 128 GLY A CA 1
ATOM 1028 C C . GLY A 1 128 ? 38.469 58.823 15.351 1.00 53.31 128 GLY A C 1
ATOM 1029 O O . GLY A 1 128 ? 39.068 58.346 14.397 1.00 53.31 128 GLY A O 1
ATOM 1030 N N . HIS A 1 129 ? 37.747 59.949 15.288 1.00 50.81 129 HIS A N 1
ATOM 1031 C CA . HIS A 1 129 ? 38.025 61.156 14.484 1.00 50.81 129 HIS A CA 1
ATOM 1032 C C . HIS A 1 129 ? 37.716 61.238 12.966 1.00 50.81 129 HIS A C 1
ATOM 1034 O O . HIS A 1 129 ? 38.452 60.767 12.109 1.00 50.81 129 HIS A O 1
ATOM 1040 N N . GLU A 1 130 ? 36.669 62.039 12.715 1.00 54.97 130 GLU A N 1
ATOM 1041 C CA . GLU A 1 130 ? 36.642 63.300 11.943 1.00 54.97 130 GLU A CA 1
ATOM 1042 C C . GLU A 1 130 ? 36.713 63.321 10.404 1.00 54.97 130 GLU A C 1
ATOM 1044 O O . GLU A 1 130 ? 37.654 62.885 9.748 1.00 54.97 130 GLU A O 1
ATOM 1049 N N . GLU A 1 131 ? 35.667 63.968 9.874 1.00 50.72 131 GLU A N 1
ATOM 1050 C CA . GLU A 1 131 ? 35.541 64.593 8.563 1.00 50.72 131 GLU A CA 1
ATOM 1051 C C . GLU A 1 131 ? 36.682 65.581 8.292 1.00 50.72 131 GLU A C 1
ATOM 1053 O O . GLU A 1 131 ? 36.964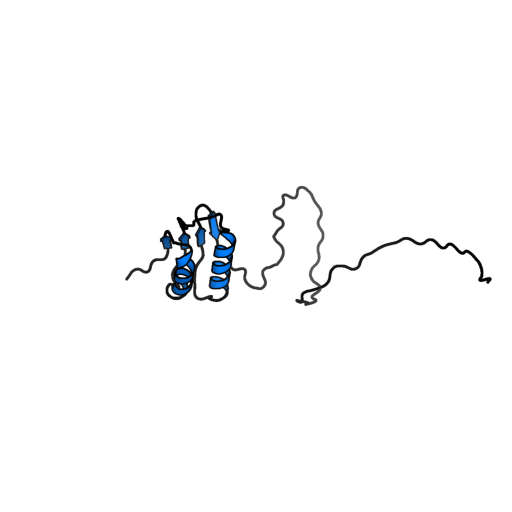 66.413 9.144 1.00 50.72 131 GLU A O 1
ATOM 1058 N N . GLU A 1 132 ? 37.218 65.600 7.071 1.00 47.62 132 GLU A N 1
ATOM 1059 C CA . GLU A 1 132 ? 37.424 66.852 6.335 1.00 47.62 132 GLU A CA 1
ATOM 1060 C C . GLU A 1 132 ? 37.422 66.604 4.816 1.00 47.62 132 GLU A C 1
ATOM 1062 O O . GLU A 1 132 ? 37.557 65.480 4.329 1.00 47.62 132 GLU A O 1
ATOM 1067 N N . VAL A 1 133 ? 37.153 67.711 4.127 1.00 44.03 133 VAL A N 1
ATOM 1068 C CA . VAL A 1 133 ? 36.716 67.940 2.742 1.00 44.03 133 VAL A CA 1
ATOM 1069 C C . VAL A 1 133 ? 37.812 67.714 1.701 1.00 44.03 133 VAL A C 1
ATOM 1071 O O . VAL A 1 133 ? 38.969 68.111 1.957 1.00 44.03 133 VAL A O 1
#

Foldseek 3Di:
DDADQEDEEEEEPVCLVVVLVCQLVRQNHAEYAHQYYDDDDDDDVVVSVVSVVVSCVVRVSRNHQWYHYHPDIDGDDDDPPPPPPDDPPPPDDDDDDDDDDDDDDDDDDDDDDDDDDDDDDDDDDDDDDDDDD

Sequence (133 aa):
MPQPRELSMGIDKRDWHFLMQRLPYIPHLRALNITNINESRYYDFTELMQHLVDLITIMPEIQLTYVGIRKKCYQIVEIPYGECEGDSDRATANEDIPVSEPPANNGIWGWGSPVPGDNEGGHDEDDGHEEEV

Radius of gyration: 27.58 Å; chains: 1; bounding box: 59×84×57 Å